Protein AF-A0A959L4P9-F1 (afdb_monomer_lite)

Foldseek 3Di:
DVLLVCLVPDQEAEDAAQEDVDDGHHAALNHDCRLVVVVSSVVNPRPHYYHYDDDDPPDDPVVSVVSNVVSVCVSVVDD

pLDDT: mean 90.86, std 8.37, range [44.09, 97.06]

Sequence (79 aa):
KLVEKMAPFLVAVNLNGMKDGGPQIFPLGKGDHEKEM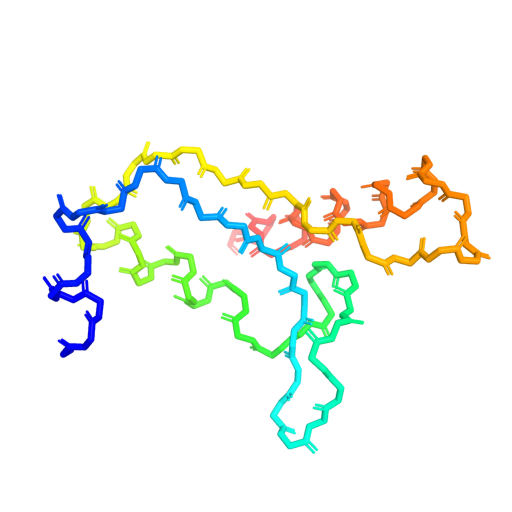IQILQKHGFNGPYGILGHKEDADVKLILQENLQGYYELFSSN

Secondary structure (DSSP, 8-state):
-HHHHHGGG-S-EEE-B--TTS-S-B-TTSSSSHHHHHHHHHHTT--S-EEE----SSS-HHHHHHHHHHHHHHHH---

Radius of gyration: 13.23 Å; chains: 1; bounding box: 32×22×31 Å

Structure (mmCIF, N/CA/C/O backbone):
data_AF-A0A959L4P9-F1
#
_entry.id   AF-A0A959L4P9-F1
#
loop_
_atom_site.group_PDB
_atom_site.id
_atom_site.type_symbol
_atom_site.label_atom_id
_atom_site.label_alt_id
_atom_site.label_comp_id
_atom_site.label_asym_id
_atom_site.label_entity_id
_atom_site.label_seq_id
_atom_site.pdbx_PDB_ins_code
_atom_site.Cartn_x
_atom_site.Cartn_y
_atom_site.Cartn_z
_atom_site.occupancy
_atom_site.B_iso_or_equiv
_atom_site.auth_seq_id
_atom_site.auth_comp_id
_atom_site.auth_asym_id
_atom_site.auth_atom_id
_atom_site.pdbx_PDB_model_num
ATOM 1 N N . LYS A 1 1 ? -17.305 9.778 4.782 1.00 75.50 1 LYS A N 1
ATOM 2 C CA . LYS A 1 1 ? -18.569 9.285 4.170 1.00 75.50 1 LYS A CA 1
ATOM 3 C C . LYS A 1 1 ? -18.460 7.904 3.512 1.00 75.50 1 LYS A C 1
ATOM 5 O O . LYS A 1 1 ? -19.282 7.062 3.840 1.00 75.50 1 LYS A O 1
ATOM 10 N N . LEU A 1 2 ? -17.532 7.643 2.572 1.00 91.00 2 LEU A N 1
ATOM 11 C CA . LEU A 1 2 ? -17.429 6.308 1.944 1.00 91.00 2 LEU A CA 1
ATOM 12 C C . LEU A 1 2 ? -16.757 5.282 2.868 1.00 91.00 2 LEU A C 1
ATOM 14 O O . LEU A 1 2 ? -17.319 4.218 3.110 1.00 91.00 2 LEU A O 1
ATOM 18 N N . VAL A 1 3 ? -15.607 5.641 3.444 1.00 92.19 3 VAL A N 1
ATOM 19 C CA . VAL A 1 3 ? -14.869 4.764 4.365 1.00 92.19 3 VAL A CA 1
ATOM 20 C C . VAL A 1 3 ? -15.718 4.308 5.554 1.00 92.19 3 VAL A C 1
ATOM 22 O O . VAL A 1 3 ? -15.712 3.132 5.870 1.00 92.19 3 VAL A O 1
ATOM 25 N N . GLU A 1 4 ? -16.537 5.186 6.138 1.00 93.50 4 GLU A N 1
ATOM 26 C CA . GLU A 1 4 ? -17.464 4.843 7.232 1.00 93.50 4 GLU A CA 1
ATOM 27 C C . GLU A 1 4 ? -18.441 3.719 6.857 1.00 93.50 4 GLU A C 1
ATOM 29 O O . GLU A 1 4 ? -18.794 2.899 7.697 1.00 93.50 4 GLU A O 1
ATOM 34 N N . LYS A 1 5 ? -18.877 3.672 5.591 1.00 95.12 5 LYS A N 1
ATOM 35 C CA . LYS A 1 5 ? -19.809 2.652 5.097 1.00 95.12 5 LYS A CA 1
ATOM 36 C C . LYS A 1 5 ? -19.106 1.350 4.738 1.00 95.12 5 LYS A C 1
ATOM 38 O O . LYS A 1 5 ? -19.711 0.293 4.854 1.00 95.12 5 LYS A O 1
ATOM 43 N N . MET A 1 6 ? -17.865 1.433 4.263 1.00 95.25 6 MET A N 1
ATOM 44 C CA . MET A 1 6 ? -17.100 0.271 3.809 1.00 95.25 6 MET A CA 1
ATOM 45 C C . MET A 1 6 ? -16.356 -0.420 4.950 1.00 95.25 6 MET A C 1
ATOM 47 O O . MET A 1 6 ? -16.317 -1.644 4.969 1.00 95.25 6 MET A O 1
ATOM 51 N N . ALA A 1 7 ? -15.792 0.341 5.894 1.00 93.25 7 ALA A N 1
ATOM 52 C CA . ALA A 1 7 ? -14.883 -0.153 6.928 1.00 93.25 7 ALA A CA 1
ATOM 53 C C . ALA A 1 7 ? -15.412 -1.369 7.711 1.00 93.25 7 ALA A C 1
ATOM 55 O O . ALA A 1 7 ? -14.637 -2.312 7.867 1.00 93.25 7 ALA A O 1
ATOM 56 N N . PRO A 1 8 ? -16.700 -1.439 8.118 1.00 94.31 8 PRO A N 1
ATOM 57 C CA . PRO A 1 8 ? -17.228 -2.613 8.822 1.00 94.31 8 PRO A CA 1
ATOM 58 C C . PRO A 1 8 ? -17.201 -3.916 8.008 1.00 94.31 8 PRO A C 1
ATOM 60 O O . PRO A 1 8 ? -17.307 -4.994 8.583 1.00 94.31 8 PRO A O 1
ATOM 63 N N . PHE A 1 9 ? -17.091 -3.824 6.682 1.00 95.81 9 PHE A N 1
ATOM 64 C CA . PHE A 1 9 ? -17.141 -4.959 5.758 1.00 95.81 9 PHE A CA 1
ATOM 65 C C . PHE A 1 9 ? -15.788 -5.257 5.099 1.00 95.81 9 PHE A C 1
ATOM 67 O O . PHE A 1 9 ? -15.692 -6.179 4.288 1.00 95.81 9 PHE A O 1
ATOM 74 N N . LEU A 1 10 ? -14.741 -4.484 5.405 1.00 96.56 10 LEU A N 1
ATOM 75 C CA . LEU A 1 10 ? -13.414 -4.709 4.840 1.00 96.56 10 LEU A CA 1
ATOM 76 C C . LEU A 1 10 ? -12.739 -5.906 5.511 1.00 96.56 10 LEU A C 1
ATOM 78 O O . LEU A 1 10 ? -12.554 -5.933 6.725 1.00 96.56 10 LEU A O 1
ATOM 82 N N . VAL A 1 11 ? -12.311 -6.867 4.691 1.00 96.81 11 VAL A N 1
ATOM 83 C CA . VAL A 1 11 ? -11.529 -8.034 5.133 1.00 96.81 11 VAL A CA 1
ATOM 84 C C . VAL A 1 11 ? -10.040 -7.841 4.851 1.00 96.81 11 VAL A C 1
ATOM 86 O O . VAL A 1 11 ? -9.210 -8.237 5.658 1.00 96.81 11 VAL A O 1
ATOM 89 N N . ALA A 1 12 ? -9.697 -7.214 3.727 1.00 97.00 12 ALA A N 1
ATOM 90 C CA . ALA A 1 12 ? -8.333 -6.905 3.308 1.00 97.00 12 ALA A CA 1
ATOM 91 C C . ALA A 1 12 ? -8.348 -5.670 2.396 1.00 97.00 12 ALA A C 1
ATOM 93 O O . ALA A 1 12 ? -9.358 -5.402 1.739 1.00 97.00 12 ALA A O 1
ATOM 94 N N . VAL A 1 13 ? -7.234 -4.941 2.328 1.00 95.69 13 VAL A N 1
ATOM 95 C CA . VAL A 1 13 ? -7.063 -3.793 1.422 1.00 95.69 13 VAL A CA 1
ATOM 96 C C . VAL A 1 13 ? -5.782 -3.978 0.620 1.00 95.69 13 VAL A C 1
ATOM 98 O O . VAL A 1 13 ? -4.712 -4.118 1.196 1.00 95.69 13 VAL A O 1
ATOM 101 N N . ASN A 1 14 ? -5.866 -3.958 -0.708 1.00 94.56 14 ASN A N 1
ATOM 102 C CA . ASN A 1 14 ? -4.681 -3.972 -1.567 1.00 94.56 14 ASN A CA 1
ATOM 103 C C . ASN A 1 14 ? -4.273 -2.541 -1.915 1.00 94.56 14 ASN A C 1
ATOM 105 O O . ASN A 1 14 ? -5.128 -1.709 -2.212 1.00 94.56 14 ASN A O 1
ATOM 109 N N . LEU A 1 15 ? -2.972 -2.277 -1.873 1.00 93.69 15 LEU A N 1
ATOM 110 C CA . LEU A 1 15 ? -2.379 -0.963 -2.056 1.00 93.69 15 LEU A CA 1
ATOM 111 C C . LEU A 1 15 ? -1.530 -0.914 -3.329 1.00 93.69 15 LEU A C 1
ATOM 113 O O . LEU A 1 15 ? -0.866 -1.882 -3.707 1.00 93.69 15 LEU A O 1
ATOM 117 N N . ASN A 1 16 ? -1.509 0.265 -3.930 1.00 93.19 16 ASN A N 1
ATOM 118 C CA . ASN A 1 16 ? -0.640 0.695 -5.015 1.00 93.19 16 ASN A CA 1
ATOM 119 C C . ASN A 1 16 ? -0.494 2.223 -4.957 1.00 93.19 16 ASN A C 1
ATOM 121 O O . ASN A 1 16 ? -1.303 2.908 -4.331 1.00 93.19 16 ASN A O 1
ATOM 125 N N . GLY A 1 17 ? 0.532 2.755 -5.618 1.00 93.00 17 GLY A N 1
ATOM 126 C CA . GLY A 1 17 ? 0.675 4.193 -5.814 1.00 93.00 17 GLY A CA 1
ATOM 127 C C . GLY A 1 17 ? -0.256 4.695 -6.917 1.00 93.00 17 GLY A C 1
ATOM 128 O O . GLY A 1 17 ? -0.340 4.092 -7.990 1.00 93.00 17 GLY A O 1
ATOM 129 N N . MET A 1 18 ? -0.936 5.812 -6.661 1.00 92.44 18 MET A N 1
ATOM 130 C CA . MET A 1 18 ? -1.835 6.479 -7.607 1.00 92.44 18 MET A CA 1
ATOM 131 C C . MET A 1 18 ? -1.576 7.983 -7.618 1.00 92.44 18 MET A C 1
ATOM 133 O O . MET A 1 18 ? -1.324 8.565 -6.564 1.00 92.44 18 MET A O 1
ATOM 137 N N . LYS A 1 19 ? -1.672 8.601 -8.799 1.00 91.81 19 LYS A N 1
ATOM 138 C CA . LYS A 1 19 ? -1.569 10.056 -8.958 1.00 91.81 19 LYS A CA 1
ATOM 139 C C . LYS A 1 19 ? -2.874 10.683 -9.414 1.00 91.81 19 LYS A C 1
ATOM 141 O O . LYS A 1 19 ? -3.585 10.102 -10.239 1.00 91.81 19 LYS A O 1
ATOM 146 N N . ASP A 1 20 ? -3.145 11.891 -8.941 1.00 91.81 20 ASP A N 1
ATOM 147 C CA . ASP A 1 20 ? -4.326 12.648 -9.348 1.00 91.81 20 ASP A CA 1
ATOM 148 C C . ASP A 1 20 ? -4.277 12.974 -10.847 1.00 91.81 20 ASP A C 1
ATOM 150 O O . ASP A 1 20 ? -3.301 13.515 -11.365 1.00 91.81 20 ASP A O 1
ATOM 154 N N . GLY A 1 21 ? -5.337 12.605 -11.574 1.00 85.62 21 GLY A N 1
ATOM 155 C CA . GLY A 1 21 ? -5.432 12.819 -13.024 1.00 85.62 21 GLY A CA 1
ATOM 156 C C . GLY A 1 21 ? -4.407 12.039 -13.863 1.00 85.62 21 GLY A C 1
ATOM 157 O O . GLY A 1 21 ? -4.260 12.327 -15.050 1.00 85.62 21 GLY A O 1
ATOM 158 N N . GLY A 1 22 ? -3.698 11.074 -13.266 1.00 76.75 22 GLY A N 1
ATOM 159 C CA . GLY A 1 22 ? -2.612 10.327 -13.896 1.00 76.75 22 GLY A CA 1
ATOM 160 C C . GLY A 1 22 ? -2.784 8.804 -13.836 1.00 76.75 22 GLY A C 1
ATOM 161 O O . GLY A 1 22 ? -3.859 8.298 -13.502 1.00 76.75 22 GLY A O 1
ATOM 162 N N . PRO A 1 23 ? -1.728 8.043 -14.179 1.00 73.44 23 PRO A N 1
ATOM 163 C CA . PRO A 1 23 ? -1.766 6.587 -14.148 1.00 73.44 23 PRO A CA 1
ATOM 164 C C . PRO A 1 23 ? -2.046 6.063 -12.737 1.00 73.44 23 PRO A C 1
ATOM 166 O O . PRO A 1 23 ? -1.513 6.562 -11.747 1.00 73.44 23 PRO A O 1
ATOM 169 N N . GLN A 1 24 ? -2.862 5.017 -12.656 1.00 74.88 24 GLN A N 1
ATOM 170 C CA . GLN A 1 24 ? -3.339 4.473 -11.386 1.00 74.88 24 GLN A CA 1
ATOM 171 C C . GLN A 1 24 ? -2.461 3.337 -10.848 1.00 74.88 24 GLN A C 1
ATOM 173 O O . GLN A 1 24 ? -2.891 2.649 -9.938 1.00 74.88 24 GLN A O 1
ATOM 178 N N . ILE A 1 25 ? -1.273 3.070 -11.408 1.00 85.31 25 ILE A N 1
ATOM 179 C CA . ILE A 1 25 ? -0.454 1.909 -11.014 1.00 85.31 25 ILE A CA 1
ATOM 180 C C . ILE A 1 25 ? 1.031 2.283 -10.948 1.00 85.31 25 ILE A C 1
ATOM 182 O O . ILE A 1 25 ? 1.782 2.128 -11.911 1.00 85.31 25 ILE A O 1
ATOM 186 N N . PHE A 1 26 ? 1.463 2.743 -9.775 1.00 90.62 26 PHE A N 1
ATOM 187 C CA . PHE A 1 26 ? 2.866 2.945 -9.412 1.00 90.62 26 PHE A CA 1
ATOM 188 C C . PHE A 1 26 ? 3.258 2.080 -8.205 1.00 90.62 26 PHE A C 1
ATOM 190 O O . PHE A 1 26 ? 2.377 1.624 -7.469 1.00 90.62 26 PHE A O 1
ATOM 197 N N . PRO A 1 27 ? 4.567 1.854 -7.968 1.00 91.69 27 PRO A N 1
ATOM 198 C CA . PRO A 1 27 ? 5.027 1.362 -6.676 1.00 91.69 27 PRO A CA 1
ATOM 199 C C . PRO A 1 27 ? 4.538 2.266 -5.537 1.00 91.69 27 PRO A C 1
ATOM 201 O O . PRO A 1 27 ? 4.396 3.477 -5.727 1.00 91.69 27 PRO A O 1
ATOM 204 N N . LEU A 1 28 ? 4.295 1.682 -4.364 1.00 94.19 28 LEU A N 1
ATOM 205 C CA . LEU A 1 28 ? 3.957 2.437 -3.156 1.00 94.19 28 LEU A CA 1
ATOM 206 C C . LEU A 1 28 ? 4.982 3.536 -2.868 1.00 94.19 28 LEU A C 1
ATOM 208 O O . LEU A 1 28 ? 6.163 3.398 -3.180 1.00 94.19 28 LEU A O 1
ATOM 212 N N . GLY A 1 29 ? 4.518 4.632 -2.272 1.00 93.19 29 GLY A N 1
ATOM 213 C CA . GLY A 1 29 ? 5.334 5.801 -1.946 1.00 93.19 29 GLY A CA 1
ATOM 214 C C . GLY A 1 29 ? 5.624 6.706 -3.146 1.00 93.19 29 GLY A C 1
ATOM 215 O O . GLY A 1 29 ? 6.395 7.657 -3.024 1.00 93.19 29 GLY A O 1
ATOM 216 N N . LYS A 1 30 ? 5.046 6.412 -4.317 1.00 92.94 30 LYS A N 1
ATOM 217 C CA . LYS A 1 30 ? 5.164 7.236 -5.531 1.00 92.94 30 LYS A CA 1
ATOM 218 C C . LYS A 1 30 ? 3.840 7.875 -5.949 1.00 92.94 30 LYS A C 1
ATOM 220 O O . LYS A 1 30 ? 3.840 8.641 -6.918 1.00 92.94 30 LYS A O 1
ATOM 225 N N . GLY A 1 31 ? 2.743 7.543 -5.272 1.00 93.50 31 GLY A N 1
ATOM 226 C CA . GLY A 1 31 ? 1.473 8.233 -5.422 1.00 93.50 31 GLY A CA 1
ATOM 227 C C . GLY A 1 31 ? 1.364 9.469 -4.530 1.00 93.50 31 GLY A C 1
ATOM 228 O O . GLY A 1 31 ? 2.312 9.858 -3.844 1.00 93.50 31 GLY A O 1
ATOM 229 N N . ASP A 1 32 ? 0.192 10.094 -4.591 1.00 94.00 32 ASP A N 1
ATOM 230 C CA . ASP A 1 32 ? -0.063 11.371 -3.925 1.00 94.00 32 ASP A CA 1
ATOM 231 C C . ASP A 1 32 ? -0.731 11.189 -2.545 1.00 94.00 32 ASP A C 1
ATOM 233 O O . ASP A 1 32 ? -0.546 12.019 -1.657 1.00 94.00 32 ASP A O 1
ATOM 237 N N . HIS A 1 33 ? -1.467 10.086 -2.333 1.00 93.75 33 HIS A N 1
ATOM 238 C CA . HIS A 1 33 ? -2.427 9.956 -1.221 1.00 93.75 33 HIS A CA 1
ATOM 239 C C . HIS A 1 33 ? -2.296 8.678 -0.378 1.00 93.75 33 HIS A C 1
ATOM 24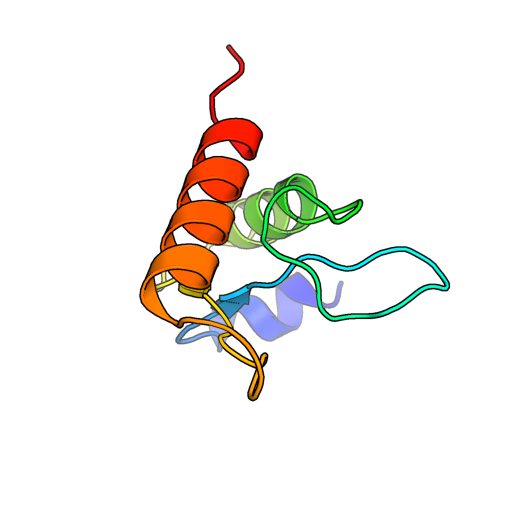1 O O . HIS A 1 33 ? -3.105 8.472 0.530 1.00 93.75 33 HIS A O 1
ATOM 247 N N . GLU A 1 34 ? -1.311 7.799 -0.623 1.00 94.62 34 GLU A N 1
ATOM 248 C CA . GLU A 1 34 ? -1.260 6.485 0.050 1.00 94.62 34 GLU A CA 1
ATOM 249 C C . GLU A 1 34 ? -1.272 6.599 1.582 1.00 94.62 34 GLU A C 1
ATOM 251 O O . GLU A 1 34 ? -2.022 5.893 2.260 1.00 94.62 34 GLU A O 1
ATOM 256 N N . LYS A 1 35 ? -0.465 7.512 2.139 1.00 95.25 35 LYS A N 1
ATOM 257 C CA . LYS A 1 35 ? -0.352 7.697 3.592 1.00 95.25 35 LYS A CA 1
ATOM 258 C C . LYS A 1 35 ? -1.673 8.146 4.211 1.00 95.25 35 LYS A C 1
ATOM 260 O O . LYS A 1 35 ? -2.106 7.563 5.205 1.00 95.25 35 LYS A O 1
ATOM 265 N N . GLU A 1 36 ? -2.313 9.156 3.624 1.00 95.25 36 GLU A N 1
ATOM 266 C CA . GLU A 1 36 ? -3.589 9.680 4.114 1.00 95.25 36 GLU A CA 1
ATOM 267 C C . GLU A 1 36 ? -4.680 8.606 4.040 1.00 95.25 36 GLU A C 1
ATOM 269 O O . GLU A 1 36 ? -5.411 8.396 5.008 1.00 95.25 36 GLU A O 1
ATOM 274 N N . MET A 1 37 ? -4.751 7.858 2.934 1.00 93.94 37 MET A N 1
ATOM 275 C CA . MET A 1 37 ? -5.724 6.777 2.771 1.00 93.94 37 MET A CA 1
ATOM 276 C C . MET A 1 37 ? -5.575 5.693 3.845 1.00 93.94 37 MET A C 1
ATOM 278 O O . MET A 1 37 ? -6.574 5.276 4.440 1.00 93.94 37 MET A O 1
ATOM 282 N N . ILE A 1 38 ? -4.341 5.263 4.131 1.00 94.75 38 ILE A N 1
ATOM 283 C CA . ILE A 1 38 ? -4.065 4.271 5.180 1.00 94.75 38 ILE A CA 1
ATOM 284 C C . ILE A 1 38 ? -4.482 4.817 6.551 1.00 94.75 38 ILE A C 1
ATOM 286 O O . ILE A 1 38 ? -5.175 4.133 7.305 1.00 94.75 38 ILE A O 1
ATOM 290 N N . GLN A 1 39 ? -4.137 6.068 6.864 1.00 95.31 39 GLN A N 1
ATOM 291 C CA . GLN A 1 39 ? -4.512 6.701 8.132 1.00 95.31 39 GLN A CA 1
ATOM 292 C C . GLN A 1 39 ? -6.031 6.851 8.285 1.00 95.31 39 GLN A C 1
ATOM 294 O O . GLN A 1 39 ? -6.571 6.632 9.370 1.00 95.31 39 GLN A O 1
ATOM 299 N N . ILE A 1 40 ? -6.744 7.183 7.206 1.00 95.94 40 ILE A N 1
ATOM 300 C CA . ILE A 1 40 ? -8.207 7.264 7.199 1.00 95.94 40 ILE A CA 1
ATOM 301 C C . ILE A 1 40 ? -8.823 5.891 7.485 1.00 95.94 40 ILE A C 1
ATOM 303 O O . ILE A 1 40 ? -9.751 5.811 8.291 1.00 95.94 40 ILE A O 1
ATOM 307 N N . LEU A 1 41 ? -8.318 4.816 6.874 1.00 95.88 41 LEU A N 1
ATOM 308 C CA . LEU A 1 41 ? -8.794 3.452 7.128 1.00 95.88 41 LEU A CA 1
ATOM 309 C C . LEU A 1 41 ? -8.561 3.030 8.584 1.00 95.88 41 LEU A C 1
ATOM 311 O O . LEU A 1 41 ? -9.497 2.576 9.247 1.00 95.88 41 LEU A O 1
ATOM 315 N N . GLN A 1 42 ? -7.353 3.257 9.106 1.00 94.44 42 GLN A N 1
ATOM 316 C CA . GLN A 1 42 ? -7.002 2.982 10.504 1.00 94.44 42 GLN A CA 1
ATOM 317 C C . GLN A 1 42 ? -7.894 3.762 11.479 1.00 94.44 42 GLN A C 1
ATOM 319 O O . GLN 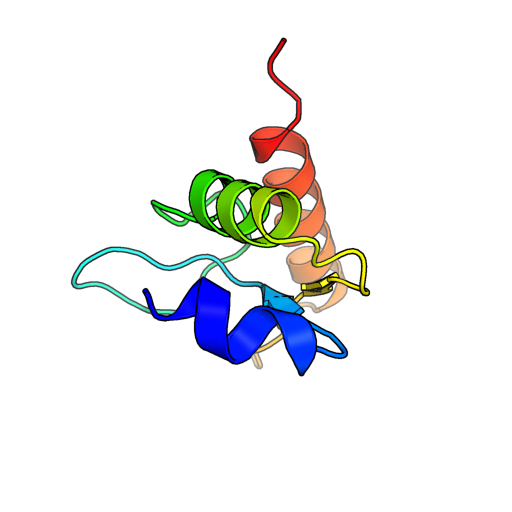A 1 42 ? -8.455 3.186 12.411 1.00 94.44 42 GLN A O 1
ATOM 324 N N . LYS A 1 43 ? -8.109 5.061 11.228 1.00 95.88 43 LYS A N 1
ATOM 325 C CA . LYS A 1 43 ? -8.993 5.919 12.035 1.00 95.88 43 LYS A CA 1
ATOM 326 C C . LYS A 1 43 ? -10.437 5.405 12.089 1.00 95.88 43 LYS A C 1
ATOM 328 O O . LYS A 1 43 ? -11.125 5.648 13.075 1.00 95.88 43 LYS A O 1
ATOM 333 N N . HIS A 1 44 ? -10.894 4.701 11.053 1.00 95.50 44 HIS A N 1
ATOM 334 C CA . HIS A 1 44 ? -12.236 4.112 10.986 1.00 95.50 44 HIS A CA 1
ATOM 335 C C . HIS A 1 44 ? -12.273 2.631 11.400 1.00 95.50 44 HIS A C 1
ATOM 337 O O . HIS A 1 44 ? -13.263 1.949 11.147 1.00 95.50 44 HIS A O 1
ATOM 343 N N . GLY A 1 45 ? -11.225 2.141 12.069 1.00 94.94 45 GLY A N 1
ATOM 344 C CA . GLY A 1 45 ? -11.213 0.831 12.721 1.00 94.94 45 GLY A CA 1
ATOM 345 C C . GLY A 1 45 ? -10.811 -0.342 11.829 1.00 94.94 45 GLY A C 1
ATOM 346 O O . GLY A 1 45 ? -10.924 -1.488 12.265 1.00 94.94 45 GLY A O 1
ATOM 347 N N . PHE A 1 46 ? -10.328 -0.099 10.606 1.00 95.94 46 PHE A N 1
ATOM 348 C CA . PHE A 1 46 ? -9.787 -1.177 9.784 1.00 95.94 46 PHE A CA 1
ATOM 349 C C . PHE A 1 46 ? -8.396 -1.597 10.287 1.00 95.94 46 PHE A C 1
ATOM 351 O O . PHE A 1 46 ? -7.425 -0.853 10.160 1.00 95.94 46 PHE A O 1
ATOM 358 N N . ASN A 1 47 ? -8.318 -2.816 10.826 1.00 93.94 47 ASN A N 1
ATOM 359 C CA . ASN A 1 47 ? -7.096 -3.453 11.339 1.00 93.94 47 ASN A CA 1
ATOM 360 C C . ASN A 1 47 ? -6.746 -4.748 10.577 1.00 93.94 47 ASN A C 1
ATOM 362 O O . ASN A 1 47 ? -6.002 -5.588 11.080 1.00 93.94 47 ASN A O 1
ATOM 366 N N . GLY A 1 48 ? -7.344 -4.946 9.399 1.00 95.19 48 GLY A N 1
ATOM 367 C CA . GLY A 1 48 ? -7.097 -6.114 8.559 1.00 95.19 48 GLY A CA 1
ATOM 368 C C . GLY A 1 48 ? -5.770 -6.031 7.792 1.00 95.19 48 GLY A C 1
ATOM 369 O O . GLY A 1 48 ? -5.059 -5.026 7.866 1.00 95.19 48 GLY A O 1
ATOM 370 N N . PRO A 1 49 ? -5.419 -7.086 7.039 1.00 97.06 49 PRO A N 1
ATOM 371 C CA . PRO A 1 49 ? -4.207 -7.122 6.232 1.00 97.06 49 PRO A CA 1
ATOM 372 C C . PRO A 1 49 ? -4.225 -6.095 5.094 1.00 97.06 49 PRO A C 1
ATOM 374 O O . PRO A 1 49 ? -5.244 -5.895 4.421 1.00 97.06 49 PRO A O 1
ATOM 377 N N . TYR A 1 50 ? -3.049 -5.520 4.839 1.00 95.50 50 TYR A N 1
ATOM 378 C CA . TYR A 1 50 ? -2.764 -4.722 3.653 1.00 95.50 50 TYR A CA 1
ATOM 379 C C . TYR A 1 50 ? -1.905 -5.530 2.674 1.00 95.50 50 TYR A C 1
ATOM 381 O O . TYR A 1 50 ? -0.826 -5.998 3.038 1.00 95.50 50 TYR A O 1
ATOM 389 N N . GLY A 1 51 ? -2.384 -5.710 1.445 1.00 95.44 51 GLY A N 1
ATOM 390 C CA . GLY A 1 51 ? -1.645 -6.355 0.359 1.00 95.44 51 GLY A CA 1
ATOM 391 C C . GLY A 1 51 ? -0.961 -5.339 -0.555 1.00 95.44 51 GLY A C 1
ATOM 392 O O . GLY A 1 51 ? -1.388 -4.192 -0.645 1.00 95.44 51 GLY A O 1
ATOM 393 N N . ILE A 1 52 ? 0.086 -5.762 -1.264 1.00 93.25 52 ILE A N 1
ATOM 394 C CA . ILE A 1 52 ? 0.751 -4.968 -2.309 1.00 93.25 52 ILE A CA 1
ATOM 395 C C . ILE A 1 52 ? 0.276 -5.485 -3.667 1.00 93.25 52 ILE A C 1
ATOM 397 O O . ILE A 1 52 ? 0.384 -6.681 -3.944 1.00 93.25 52 ILE A O 1
ATOM 401 N N . LEU A 1 53 ? -0.246 -4.602 -4.518 1.00 90.00 53 LEU A N 1
ATOM 402 C CA . LEU A 1 53 ? -0.704 -4.975 -5.852 1.00 90.00 53 LEU A CA 1
ATOM 403 C C . LEU A 1 53 ? 0.490 -5.144 -6.808 1.00 90.00 53 LEU A C 1
ATOM 405 O O . LEU A 1 53 ? 1.130 -4.174 -7.210 1.00 90.00 53 LEU A O 1
ATOM 409 N N . GLY A 1 54 ? 0.766 -6.383 -7.215 1.00 84.75 54 GLY A N 1
ATOM 410 C CA . GLY A 1 54 ? 1.713 -6.691 -8.288 1.00 84.75 54 GLY A CA 1
ATOM 411 C C . GLY A 1 54 ? 1.001 -6.770 -9.638 1.00 84.75 54 GLY A C 1
ATOM 412 O O . GLY A 1 54 ? 0.358 -7.774 -9.918 1.00 84.75 54 GLY A O 1
ATOM 413 N N . HIS A 1 55 ? 1.096 -5.724 -10.463 1.00 78.94 55 HIS A N 1
ATOM 414 C CA . HIS A 1 55 ? 0.426 -5.662 -11.776 1.00 78.94 55 HIS A CA 1
ATOM 415 C C . HIS A 1 55 ? 1.386 -5.413 -12.957 1.00 78.94 55 HIS A C 1
ATOM 417 O O . HIS A 1 55 ? 0.954 -5.241 -14.090 1.00 78.94 55 HIS A O 1
ATOM 423 N N . LYS A 1 56 ? 2.703 -5.365 -12.720 1.00 80.88 56 LYS A N 1
ATOM 424 C CA . LYS A 1 56 ? 3.684 -5.212 -13.804 1.00 80.88 56 LYS A CA 1
ATOM 425 C C . LYS A 1 56 ? 4.063 -6.586 -14.352 1.00 80.88 56 LYS A C 1
ATOM 427 O O . LYS A 1 56 ? 4.729 -7.343 -13.655 1.00 80.88 56 LYS A O 1
ATOM 432 N N . GLU A 1 57 ? 3.648 -6.874 -15.581 1.00 80.25 57 GLU A N 1
ATOM 433 C CA . GLU A 1 57 ? 3.940 -8.143 -16.266 1.00 80.25 57 GLU A CA 1
ATOM 434 C C . GLU A 1 57 ? 5.372 -8.187 -16.831 1.00 80.25 57 GLU A C 1
ATOM 436 O O . GLU A 1 57 ? 6.001 -9.241 -16.837 1.00 80.25 57 GLU A O 1
ATOM 441 N N . ASP A 1 58 ? 5.928 -7.029 -17.206 1.00 86.00 58 ASP A N 1
ATOM 442 C CA . ASP A 1 58 ? 7.224 -6.921 -17.898 1.00 86.00 58 ASP A CA 1
ATOM 443 C C . ASP A 1 58 ? 8.421 -6.633 -16.968 1.00 86.00 58 ASP A C 1
ATOM 445 O O . ASP A 1 58 ? 9.487 -6.213 -17.423 1.00 86.00 58 ASP A O 1
ATOM 449 N N . ALA A 1 59 ? 8.262 -6.795 -15.652 1.00 84.56 59 ALA A N 1
ATOM 450 C CA . ALA A 1 59 ? 9.292 -6.454 -14.670 1.00 84.56 59 ALA A CA 1
ATOM 451 C C . ALA A 1 59 ? 9.600 -7.614 -13.717 1.00 84.56 59 ALA A C 1
ATOM 453 O O . ALA A 1 59 ? 8.735 -8.424 -13.390 1.00 84.56 59 ALA A O 1
ATOM 454 N N . ASP A 1 60 ? 10.840 -7.663 -13.222 1.00 92.00 60 ASP A N 1
ATOM 455 C CA . ASP A 1 60 ? 11.242 -8.634 -12.205 1.00 92.00 60 ASP A CA 1
ATOM 456 C C . ASP A 1 60 ? 10.430 -8.424 -10.916 1.00 92.00 60 ASP A C 1
ATOM 458 O O . ASP A 1 60 ? 10.488 -7.371 -10.272 1.00 92.00 60 ASP A O 1
ATOM 462 N N . VAL A 1 61 ? 9.677 -9.455 -10.528 1.00 92.19 61 VAL A N 1
ATOM 463 C CA . VAL A 1 61 ? 8.750 -9.407 -9.390 1.00 92.19 61 VAL A CA 1
ATOM 464 C C . VAL A 1 61 ? 9.467 -9.102 -8.075 1.00 92.19 61 VAL A C 1
ATOM 466 O O . VAL A 1 61 ? 8.923 -8.385 -7.234 1.00 92.19 61 VAL A O 1
ATOM 469 N N . LYS A 1 62 ? 10.692 -9.603 -7.880 1.00 94.25 62 LYS A N 1
ATOM 470 C CA . LYS A 1 62 ? 11.470 -9.342 -6.665 1.00 94.25 62 LYS A CA 1
ATOM 471 C C . LYS A 1 62 ? 11.862 -7.870 -6.593 1.00 94.25 62 LYS A C 1
ATOM 473 O O . LYS A 1 62 ? 11.710 -7.275 -5.528 1.00 94.25 62 LYS A O 1
ATOM 478 N N . LEU A 1 63 ? 12.324 -7.287 -7.700 1.00 93.75 63 LEU A N 1
ATOM 479 C CA . LEU A 1 63 ? 12.678 -5.864 -7.747 1.00 93.75 63 LEU A CA 1
ATOM 480 C C . LEU A 1 63 ? 11.455 -4.980 -7.486 1.00 93.75 63 LEU A C 1
ATOM 482 O O . LEU A 1 63 ? 11.511 -4.092 -6.637 1.00 93.75 63 LEU A O 1
ATOM 486 N N . ILE A 1 64 ? 10.319 -5.277 -8.123 1.00 91.94 64 ILE A N 1
ATOM 487 C CA . ILE A 1 64 ? 9.074 -4.528 -7.897 1.00 91.94 64 ILE A CA 1
ATOM 488 C C . ILE A 1 64 ? 8.603 -4.640 -6.445 1.00 91.94 64 ILE A C 1
ATOM 490 O O . ILE A 1 64 ? 8.161 -3.649 -5.860 1.00 91.94 64 ILE A O 1
ATOM 494 N N .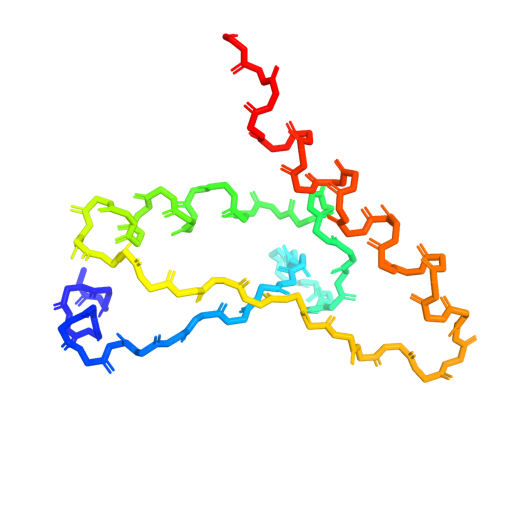 LEU A 1 65 ? 8.708 -5.818 -5.827 1.00 94.00 65 LEU A N 1
ATOM 495 C CA . LEU A 1 65 ? 8.362 -5.980 -4.417 1.00 94.00 65 LEU A CA 1
ATOM 496 C C . LEU A 1 65 ? 9.282 -5.147 -3.513 1.00 94.00 65 LEU A C 1
ATOM 498 O O . LEU A 1 65 ? 8.795 -4.493 -2.592 1.00 94.00 65 LEU A O 1
ATOM 502 N N . GLN A 1 66 ? 10.590 -5.135 -3.785 1.00 95.12 66 GLN A N 1
ATOM 503 C CA . GLN A 1 66 ? 11.554 -4.326 -3.035 1.00 95.12 66 GLN A CA 1
ATOM 504 C C . GLN A 1 66 ? 11.239 -2.828 -3.132 1.00 95.12 66 GLN A C 1
ATOM 506 O O . GLN A 1 66 ? 11.246 -2.148 -2.108 1.00 95.12 66 GLN A O 1
ATOM 511 N N . GLU A 1 67 ? 10.893 -2.328 -4.321 1.00 94.31 67 GLU A N 1
ATOM 512 C CA . GLU A 1 67 ? 10.480 -0.932 -4.518 1.00 94.31 67 GLU A CA 1
ATOM 513 C C . GLU A 1 67 ? 9.226 -0.577 -3.710 1.00 94.31 67 GLU A C 1
ATOM 515 O O . GLU A 1 67 ? 9.192 0.454 -3.039 1.00 94.31 67 GLU A O 1
ATOM 520 N N . ASN A 1 68 ? 8.205 -1.441 -3.733 1.00 94.81 68 ASN A N 1
ATOM 521 C CA . ASN A 1 68 ? 6.972 -1.217 -2.976 1.00 94.81 68 ASN A CA 1
ATOM 522 C C . ASN A 1 68 ? 7.210 -1.230 -1.461 1.00 94.81 68 ASN A C 1
ATOM 524 O O . ASN A 1 68 ? 6.657 -0.397 -0.748 1.00 94.81 68 ASN A O 1
ATOM 528 N N . LEU A 1 69 ? 8.030 -2.159 -0.960 1.00 95.25 69 LEU A N 1
ATOM 529 C CA . LEU A 1 69 ? 8.373 -2.218 0.462 1.00 95.25 69 LEU A CA 1
ATOM 530 C C . LEU A 1 69 ? 9.153 -0.977 0.897 1.00 95.25 69 LEU A C 1
ATOM 532 O O . LEU A 1 69 ? 8.837 -0.392 1.929 1.00 95.25 69 LEU A O 1
ATOM 536 N N . GLN A 1 70 ? 10.131 -0.551 0.096 1.00 96.00 70 GLN A N 1
ATOM 537 C CA . GLN A 1 70 ? 10.906 0.656 0.365 1.00 96.00 70 GLN A CA 1
ATOM 538 C C . GLN A 1 70 ? 9.999 1.889 0.437 1.00 96.00 70 GLN A C 1
ATOM 540 O O . GLN A 1 70 ? 10.037 2.621 1.424 1.00 96.00 70 GLN A O 1
ATOM 545 N N . GLY A 1 71 ? 9.134 2.084 -0.559 1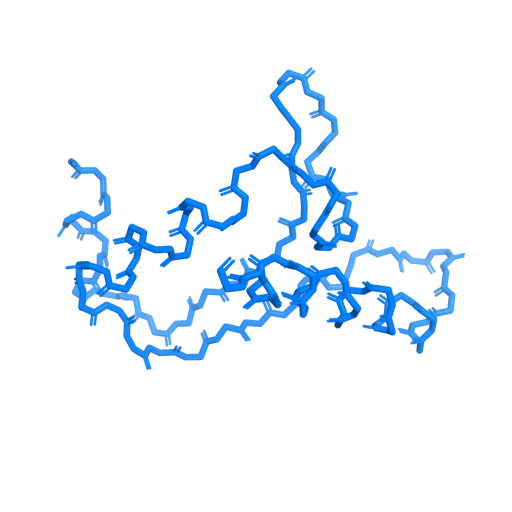.00 95.00 71 GLY A N 1
ATOM 546 C CA . GLY A 1 71 ? 8.205 3.210 -0.565 1.00 95.00 71 GLY A CA 1
ATOM 547 C C . GLY A 1 71 ? 7.171 3.153 0.563 1.00 95.00 71 GLY A C 1
ATOM 548 O O . GLY A 1 71 ? 6.852 4.184 1.150 1.00 95.00 71 GLY A O 1
ATOM 549 N N . TYR A 1 72 ? 6.702 1.959 0.945 1.00 94.56 72 TYR A N 1
ATOM 550 C CA . TYR A 1 72 ? 5.875 1.791 2.142 1.00 94.56 72 TYR A CA 1
ATOM 551 C C . TYR A 1 72 ? 6.605 2.259 3.403 1.00 94.56 72 TYR A C 1
ATOM 553 O O . TYR A 1 72 ? 6.047 3.038 4.174 1.00 94.56 72 TYR A O 1
ATOM 561 N N . TYR A 1 73 ? 7.853 1.830 3.613 1.00 94.56 73 TYR A N 1
ATOM 562 C CA . TYR A 1 73 ? 8.622 2.282 4.768 1.00 94.56 73 TYR A CA 1
ATOM 563 C C . TYR A 1 73 ? 8.812 3.798 4.744 1.00 94.56 73 TYR A C 1
ATOM 565 O O . TYR A 1 73 ? 8.579 4.436 5.766 1.00 94.56 73 TYR A O 1
ATOM 573 N N . GLU A 1 74 ? 9.141 4.399 3.600 1.00 94.62 74 GLU A N 1
ATOM 574 C CA . GLU A 1 74 ? 9.300 5.854 3.460 1.00 94.62 74 GLU A CA 1
ATOM 575 C C . GLU A 1 74 ? 8.047 6.638 3.882 1.00 94.62 74 GLU A C 1
ATOM 577 O O . GLU A 1 74 ? 8.173 7.656 4.563 1.00 94.62 74 GLU A O 1
ATOM 582 N N . LEU A 1 75 ? 6.837 6.146 3.580 1.00 93.31 75 LEU A N 1
ATOM 583 C CA . LEU A 1 75 ? 5.585 6.801 3.992 1.00 93.31 75 LEU A CA 1
ATOM 584 C C . LEU A 1 75 ? 5.456 6.935 5.520 1.00 93.31 75 LEU A C 1
ATOM 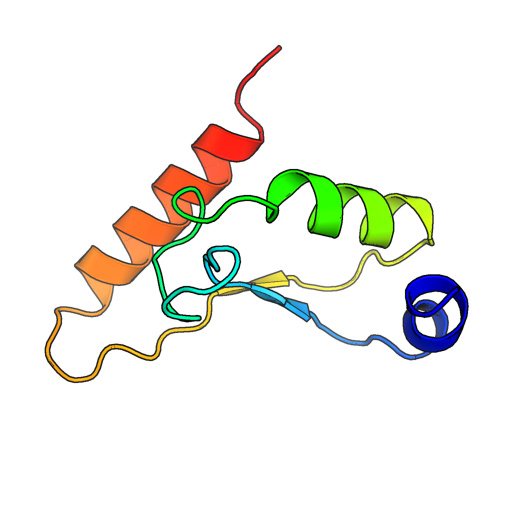586 O O . LEU A 1 75 ? 4.863 7.903 6.015 1.00 93.31 75 LEU A O 1
ATOM 590 N N . PHE A 1 76 ? 6.017 5.988 6.274 1.00 88.56 76 PHE A N 1
ATOM 591 C CA . PHE A 1 76 ? 5.867 5.888 7.730 1.00 88.56 76 PHE A CA 1
ATOM 592 C C . PHE A 1 76 ? 7.173 6.082 8.516 1.00 88.56 76 PHE A C 1
ATOM 594 O O . PHE A 1 76 ? 7.137 6.066 9.742 1.00 88.56 76 PHE A O 1
ATOM 601 N N . SER A 1 77 ? 8.306 6.307 7.845 1.00 83.69 77 SER A N 1
ATOM 602 C CA . SER A 1 77 ? 9.626 6.474 8.482 1.00 83.69 77 SER A CA 1
ATOM 603 C C . SER A 1 77 ? 9.913 7.896 8.986 1.00 83.69 77 SER A C 1
ATOM 605 O O . SER A 1 77 ? 10.980 8.139 9.545 1.00 83.69 77 SER A O 1
ATOM 607 N N . SER A 1 78 ? 8.985 8.841 8.819 1.00 60.50 78 SER A N 1
ATOM 608 C CA . SER A 1 78 ? 9.145 10.209 9.326 1.00 60.50 78 SER A CA 1
ATOM 609 C C . SER A 1 78 ? 8.551 10.355 10.731 1.00 60.50 78 SER A C 1
ATOM 611 O O . SER A 1 78 ? 7.329 10.265 10.885 1.00 60.50 78 SER A O 1
ATOM 613 N N . ASN A 1 79 ? 9.432 10.596 11.711 1.00 44.09 79 ASN A N 1
ATOM 614 C CA . ASN A 1 79 ? 9.118 11.200 13.015 1.00 44.09 79 ASN A CA 1
ATOM 615 C C . ASN A 1 79 ? 8.581 12.625 12.848 1.00 44.09 79 ASN A C 1
ATOM 617 O O . ASN A 1 79 ? 9.126 13.346 11.979 1.00 44.09 79 ASN A O 1
#